Protein AF-A0A838RZ50-F1 (afdb_monomer_lite)

Sequence (156 aa):
DLILLNYKGADFVGHKYGPDSNELRVTLGEMDRQLARMLSALEAKVGDNYLLAVTADHGMPSEPLSPDRRHFAPAIIDLLHEKFDPEEKQLITSFEPENGQIFVDEDRLSYLGLMLRDLAHFLESQPFHFAVFTNDDVAANAAKPVTPTRRHSKYK

Secondary structure (DSSP, 8-state):
-------THHHHHHHHH-TTSHHHHHHHHHHHHHHHHHHHHHHHHHTT--------S---PPPPSSGGG---HHHHHHHHHHHH-TTT--SEEEEETTTTEEEE-HHHHHHTT--HHHHHHHHHTSTT-S----HHHHHHHHTS------------

pLDDT: mean 91.41, std 12.31, range [46.31, 98.56]

Radius of gyration: 23.46 Å; chains: 1; bounding box: 51×41×59 Å

Structure (mmCIF, N/CA/C/O backbone):
data_AF-A0A838RZ50-F1
#
_entry.id   AF-A0A838RZ50-F1
#
loop_
_atom_site.group_PDB
_atom_site.id
_atom_site.type_symbol
_atom_site.label_atom_id
_atom_site.label_alt_id
_atom_site.label_comp_id
_atom_site.label_asym_id
_atom_site.label_entity_id
_atom_site.label_seq_id
_atom_site.pdbx_PDB_ins_code
_atom_site.Cartn_x
_atom_site.Cartn_y
_atom_site.Cartn_z
_atom_site.occupancy
_atom_site.B_iso_or_equiv
_atom_site.auth_seq_id
_atom_site.auth_comp_id
_atom_site.auth_asym_id
_atom_site.auth_atom_id
_atom_site.pdbx_PDB_model_num
ATOM 1 N N . ASP A 1 1 ? -30.072 5.929 13.179 1.00 92.75 1 ASP A N 1
ATOM 2 C CA . ASP A 1 1 ? -28.813 6.690 13.039 1.00 92.75 1 ASP A CA 1
ATOM 3 C C . ASP A 1 1 ? -27.662 5.772 12.672 1.00 92.75 1 ASP A C 1
ATOM 5 O O . ASP A 1 1 ? -27.784 4.565 12.852 1.00 92.75 1 ASP A O 1
ATOM 9 N N . LEU A 1 2 ? -26.578 6.331 12.133 1.00 96.19 2 LEU A N 1
ATOM 10 C CA . LEU A 1 2 ? -25.353 5.612 11.782 1.00 96.19 2 LEU A CA 1
ATOM 11 C C . LEU A 1 2 ? -24.150 6.434 12.247 1.00 96.19 2 LEU A C 1
ATOM 13 O O . LEU A 1 2 ? -24.080 7.630 11.969 1.00 96.19 2 LEU A O 1
ATOM 17 N N . ILE A 1 3 ? -23.204 5.785 12.924 1.00 95.00 3 ILE A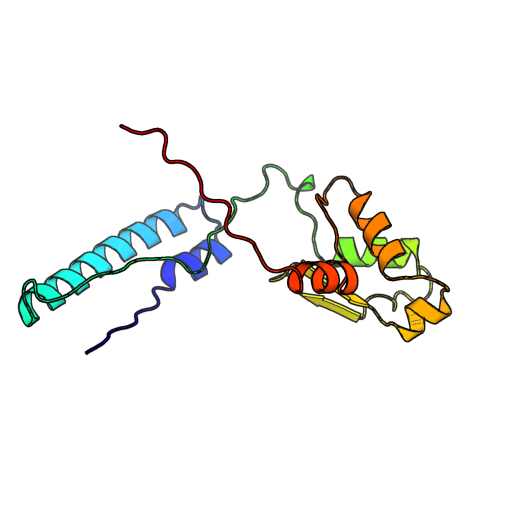 N 1
ATOM 18 C CA . ILE A 1 3 ? -21.920 6.373 13.310 1.00 95.00 3 ILE A CA 1
ATOM 19 C C . ILE A 1 3 ? -20.825 5.620 12.561 1.00 95.00 3 ILE A C 1
ATOM 21 O O . ILE A 1 3 ? -20.737 4.398 12.657 1.00 95.00 3 ILE A O 1
ATOM 25 N N . LEU A 1 4 ? -19.990 6.359 11.833 1.00 96.69 4 LEU A N 1
ATOM 26 C CA . LEU A 1 4 ? -18.780 5.843 11.202 1.00 96.69 4 LEU A CA 1
ATOM 27 C C . LEU A 1 4 ? -17.577 6.518 11.855 1.00 96.69 4 LEU A C 1
ATOM 29 O O . LEU A 1 4 ? -17.471 7.743 11.851 1.00 96.69 4 LEU A O 1
ATOM 33 N N . LEU A 1 5 ? -16.683 5.711 12.421 1.00 95.00 5 LEU A N 1
ATOM 34 C CA . LEU A 1 5 ? -15.467 6.171 13.080 1.00 95.00 5 LEU A CA 1
ATOM 35 C C . LEU A 1 5 ? -14.263 5.489 12.437 1.00 95.00 5 LEU A C 1
ATOM 37 O O . LEU A 1 5 ? -14.191 4.265 12.400 1.00 95.00 5 LEU A O 1
ATOM 41 N N . ASN A 1 6 ? -13.305 6.288 11.973 1.00 95.94 6 ASN A N 1
ATOM 42 C CA . ASN A 1 6 ? -12.011 5.791 11.524 1.00 95.94 6 ASN A CA 1
ATOM 43 C C . ASN A 1 6 ? -10.968 6.023 12.623 1.00 95.94 6 ASN A C 1
ATOM 45 O O . ASN A 1 6 ? -10.671 7.172 12.960 1.00 95.94 6 ASN A O 1
ATOM 49 N N . TYR A 1 7 ? -10.422 4.942 13.187 1.00 94.94 7 TYR A N 1
ATOM 50 C CA . TYR A 1 7 ? -9.474 5.027 14.292 1.00 94.94 7 TYR A CA 1
ATOM 51 C C . TYR A 1 7 ? -8.018 4.900 13.817 1.00 94.94 7 TYR A C 1
ATOM 53 O O . TYR A 1 7 ? -7.393 3.848 13.903 1.00 94.94 7 TYR A O 1
ATOM 61 N N . LYS A 1 8 ? -7.456 6.017 13.349 1.00 95.75 8 LYS A N 1
ATOM 62 C CA . LYS A 1 8 ? -6.160 6.080 12.648 1.00 95.75 8 LYS A CA 1
ATOM 63 C C . LYS A 1 8 ? -4.892 5.873 13.496 1.00 95.75 8 LYS A C 1
ATOM 65 O O . LYS A 1 8 ? -3.796 5.918 12.950 1.00 95.75 8 LYS A O 1
ATOM 70 N N . GLY A 1 9 ? -5.000 5.662 14.811 1.00 96.81 9 GLY A N 1
ATOM 71 C CA . GLY A 1 9 ? -3.832 5.609 15.705 1.00 96.81 9 GLY A CA 1
ATOM 72 C C . GLY A 1 9 ? -2.814 4.528 15.325 1.00 96.81 9 GLY A C 1
ATOM 73 O O . GLY A 1 9 ? -1.619 4.807 15.246 1.00 96.81 9 GLY A O 1
ATOM 74 N N . ALA A 1 10 ? -3.294 3.317 15.033 1.00 97.06 10 ALA A N 1
ATOM 75 C CA . ALA A 1 10 ? -2.442 2.186 14.673 1.00 97.06 10 ALA A CA 1
ATOM 76 C C . ALA A 1 10 ? -1.692 2.406 13.349 1.00 97.06 10 ALA A C 1
ATOM 78 O O . ALA A 1 10 ? -0.533 2.024 13.241 1.00 97.06 10 ALA A O 1
ATOM 79 N N . ASP A 1 11 ? -2.329 3.065 12.381 1.00 97.19 11 ASP A N 1
ATOM 80 C CA . ASP A 1 11 ? -1.774 3.322 11.051 1.00 97.19 11 ASP A CA 1
ATOM 81 C C . ASP A 1 11 ? -0.578 4.289 11.111 1.00 97.19 11 ASP A C 1
ATOM 83 O O . ASP A 1 11 ? 0.539 3.944 10.726 1.00 97.19 11 ASP A O 1
ATOM 87 N N . PHE A 1 12 ? -0.760 5.463 11.729 1.00 97.06 12 PHE A N 1
ATOM 88 C CA . PHE A 1 12 ? 0.315 6.457 11.869 1.00 97.06 12 PHE A CA 1
ATOM 89 C C . PHE A 1 12 ? 1.522 5.931 12.652 1.00 97.06 12 PHE A C 1
ATOM 91 O O . PHE A 1 12 ? 2.671 6.203 12.298 1.00 97.06 12 PHE A O 1
ATOM 98 N N . VAL A 1 13 ? 1.273 5.204 13.743 1.00 98.00 13 VAL A N 1
ATOM 99 C CA . VAL A 1 13 ? 2.350 4.675 14.587 1.00 98.00 13 VAL A CA 1
ATOM 100 C C . VAL A 1 13 ? 3.015 3.473 13.917 1.00 98.00 13 VAL A C 1
ATOM 102 O O . VAL A 1 13 ? 4.242 3.388 13.915 1.00 98.00 13 VAL A O 1
ATOM 105 N N . GLY A 1 14 ? 2.233 2.596 13.285 1.00 96.88 14 GLY A N 1
ATOM 106 C CA . GLY A 1 14 ? 2.732 1.454 12.524 1.00 96.88 14 GLY A CA 1
ATOM 107 C C . GLY A 1 14 ? 3.636 1.875 11.368 1.00 96.88 14 GLY A C 1
ATOM 108 O O . GLY A 1 14 ? 4.729 1.336 11.240 1.00 96.88 14 GLY A O 1
ATOM 109 N N . HIS A 1 15 ? 3.260 2.896 10.592 1.00 95.00 15 HIS A N 1
ATOM 110 C CA . HIS A 1 15 ? 4.107 3.418 9.513 1.00 95.00 15 HIS A CA 1
ATOM 111 C C . HIS A 1 15 ? 5.428 4.012 10.006 1.00 95.00 15 HIS A C 1
ATOM 113 O O . HIS A 1 15 ? 6.442 3.923 9.317 1.00 95.00 15 HIS A O 1
ATOM 119 N N . LYS A 1 16 ? 5.432 4.631 11.191 1.00 95.94 16 LYS A N 1
ATOM 120 C CA . LYS A 1 16 ? 6.629 5.288 11.720 1.00 95.94 16 LYS A CA 1
ATOM 121 C C . LYS A 1 16 ? 7.593 4.327 12.415 1.00 95.94 16 LYS A C 1
ATOM 123 O O . LYS A 1 16 ? 8.800 4.538 12.340 1.00 95.94 16 LYS A O 1
ATOM 128 N N . TYR A 1 17 ? 7.072 3.328 13.123 1.00 96.12 17 TYR A N 1
ATOM 129 C CA . TYR A 1 17 ? 7.871 2.482 14.016 1.00 96.12 17 TYR A CA 1
ATOM 130 C C . TYR A 1 17 ? 7.851 0.993 13.644 1.00 96.12 17 TYR A C 1
ATOM 132 O O . TYR A 1 17 ? 8.659 0.228 14.161 1.00 96.12 17 TYR A O 1
ATOM 140 N N . GLY A 1 18 ? 6.962 0.576 12.744 1.00 95.44 18 GLY A N 1
ATOM 141 C CA . GLY A 1 18 ? 6.749 -0.819 12.371 1.00 95.44 18 GLY A CA 1
ATOM 142 C C . GLY A 1 18 ? 5.729 -1.534 13.270 1.00 95.44 18 GLY A C 1
ATOM 143 O O . GLY A 1 18 ? 5.466 -1.100 14.402 1.00 95.44 18 GLY A O 1
ATOM 144 N N . PRO A 1 19 ? 5.144 -2.648 12.790 1.00 96.69 19 PRO A N 1
ATOM 145 C CA . PRO A 1 19 ? 4.069 -3.347 13.494 1.00 96.69 19 PRO A CA 1
ATOM 146 C C . PRO A 1 19 ? 4.526 -4.072 14.769 1.00 96.69 19 PRO A C 1
ATOM 148 O O . PRO A 1 19 ? 3.734 -4.282 15.683 1.00 96.69 19 PRO A O 1
ATOM 151 N N . ASP A 1 20 ? 5.811 -4.407 14.869 1.00 95.81 20 ASP A N 1
ATOM 152 C CA . ASP A 1 20 ? 6.374 -5.131 16.016 1.00 95.81 20 ASP A CA 1
ATOM 153 C C . ASP A 1 20 ? 6.955 -4.196 17.097 1.00 95.81 20 ASP A C 1
ATOM 155 O O . ASP A 1 20 ? 7.578 -4.641 18.066 1.00 95.81 20 ASP A O 1
ATOM 159 N N . SER A 1 21 ? 6.755 -2.883 16.946 1.00 96.88 21 SER A N 1
ATOM 160 C CA . SER A 1 21 ? 7.318 -1.856 17.825 1.00 96.88 21 SER A CA 1
ATOM 161 C C . SER A 1 21 ? 6.645 -1.775 19.198 1.00 96.88 21 SER A C 1
ATOM 163 O O . SER A 1 21 ? 5.467 -2.098 19.393 1.00 96.88 21 SER A O 1
ATOM 165 N N . ASN A 1 22 ? 7.396 -1.278 20.185 1.00 98.25 22 ASN A N 1
ATOM 166 C CA . ASN A 1 22 ? 6.838 -0.974 21.503 1.00 98.25 22 ASN A CA 1
ATOM 167 C C . ASN A 1 22 ? 5.834 0.187 21.418 1.00 98.25 22 ASN A C 1
ATOM 169 O O . ASN A 1 22 ? 4.827 0.182 22.124 1.00 98.25 22 ASN A O 1
ATOM 173 N N . GLU A 1 23 ? 6.086 1.148 20.535 1.00 98.44 23 GLU A N 1
ATOM 174 C CA . GLU A 1 23 ? 5.235 2.294 20.243 1.00 98.44 23 GLU A CA 1
ATOM 175 C C . GLU A 1 23 ? 3.858 1.850 19.748 1.00 98.44 23 GLU A C 1
ATOM 177 O O . GLU A 1 23 ? 2.843 2.316 20.279 1.00 98.44 23 GLU A O 1
ATOM 182 N N . LEU A 1 24 ? 3.796 0.908 18.795 1.00 98.06 24 LEU A N 1
ATOM 183 C CA . LEU A 1 24 ? 2.512 0.380 18.335 1.00 98.06 24 LEU A CA 1
ATOM 184 C C . LEU A 1 24 ? 1.803 -0.396 19.447 1.00 98.06 24 LEU A C 1
ATOM 186 O O . LEU A 1 24 ? 0.606 -0.203 19.644 1.00 98.06 24 LEU A O 1
ATOM 190 N N . ARG A 1 25 ? 2.524 -1.203 20.237 1.00 98.25 25 ARG A N 1
ATOM 191 C CA . ARG A 1 25 ? 1.928 -1.923 21.377 1.00 98.25 25 ARG A CA 1
ATOM 192 C C . ARG A 1 25 ? 1.270 -0.972 22.379 1.00 98.25 25 ARG A C 1
ATOM 194 O O . ARG A 1 25 ? 0.139 -1.210 22.800 1.00 98.25 25 ARG A O 1
ATOM 201 N N . VAL A 1 26 ? 1.964 0.101 22.760 1.00 98.56 26 VAL A N 1
ATOM 202 C CA . VAL A 1 26 ? 1.425 1.122 23.674 1.00 98.56 26 VAL A CA 1
ATOM 203 C C . VAL A 1 26 ? 0.219 1.822 23.050 1.00 98.56 26 VAL A C 1
ATOM 205 O O . VAL A 1 26 ? -0.791 2.015 23.726 1.00 98.56 26 VAL A O 1
ATOM 208 N N . THR A 1 27 ? 0.300 2.150 21.761 1.00 98.44 27 THR A N 1
ATOM 209 C CA . THR A 1 27 ? -0.784 2.804 21.019 1.00 98.44 27 THR A CA 1
ATOM 210 C C . THR A 1 27 ? -2.036 1.939 20.977 1.00 98.44 27 THR A C 1
ATOM 212 O O . THR A 1 27 ? -3.107 2.424 21.320 1.00 98.44 27 THR A O 1
ATOM 215 N N . LEU A 1 28 ? -1.911 0.651 20.652 1.00 98.00 28 LEU A N 1
ATOM 216 C CA . LEU A 1 28 ? -3.034 -0.289 20.659 1.00 98.00 28 LEU A CA 1
ATOM 217 C C . LEU A 1 28 ? -3.656 -0.425 22.054 1.00 98.00 28 LEU A C 1
ATOM 219 O O . LEU A 1 28 ? -4.877 -0.433 22.177 1.00 98.00 28 LEU A O 1
ATOM 223 N N . GLY A 1 29 ? -2.833 -0.462 23.107 1.00 98.44 29 GLY A N 1
ATOM 224 C CA . GLY A 1 29 ? -3.327 -0.482 24.485 1.00 98.44 29 GLY A CA 1
ATOM 225 C C . GLY A 1 29 ? -4.109 0.779 24.867 1.00 98.44 29 GLY A C 1
ATOM 226 O O . GLY A 1 29 ? -5.096 0.699 25.594 1.00 98.44 29 GLY A O 1
ATOM 227 N N . GLU A 1 30 ? -3.704 1.950 24.372 1.00 98.31 30 GLU A N 1
ATOM 228 C CA . GLU A 1 30 ? -4.486 3.176 24.553 1.00 98.31 30 GLU A CA 1
ATOM 229 C C . GLU A 1 30 ? -5.758 3.174 23.701 1.00 98.31 30 GLU A C 1
ATOM 231 O O . GLU A 1 30 ? -6.818 3.560 24.190 1.00 98.31 30 GLU A O 1
ATOM 236 N N . MET A 1 31 ? -5.689 2.688 22.461 1.00 97.88 31 MET A N 1
ATOM 237 C CA . MET A 1 31 ? -6.854 2.576 21.583 1.00 97.88 31 MET A CA 1
ATOM 238 C C . MET A 1 31 ? -7.945 1.685 22.180 1.00 97.88 31 MET A C 1
ATOM 240 O O . MET A 1 31 ? -9.116 2.059 22.157 1.00 97.88 31 MET A O 1
ATOM 244 N N . ASP A 1 32 ? -7.566 0.558 22.779 1.00 98.25 32 ASP A N 1
ATOM 245 C CA . ASP A 1 32 ? -8.480 -0.330 23.501 1.00 98.25 32 ASP A CA 1
ATOM 246 C C . ASP A 1 32 ? -9.183 0.391 24.666 1.00 98.25 32 ASP A C 1
ATOM 248 O O . ASP A 1 32 ? -10.415 0.402 24.754 1.00 98.25 32 ASP A O 1
ATOM 252 N N . ARG A 1 33 ? -8.423 1.118 25.501 1.00 98.50 33 ARG A N 1
ATOM 253 C CA . ARG A 1 33 ? -8.991 1.924 26.598 1.00 98.50 33 ARG A CA 1
ATOM 254 C C . ARG A 1 33 ? -9.982 2.973 26.099 1.00 98.50 33 ARG A C 1
ATOM 256 O O . ARG A 1 33 ? -11.024 3.190 26.721 1.00 98.50 33 ARG A O 1
ATOM 263 N N . GLN A 1 34 ? -9.670 3.642 24.994 1.00 97.81 34 GLN A N 1
ATOM 264 C CA . GLN A 1 34 ? -10.551 4.654 24.415 1.00 97.81 34 GLN A CA 1
ATOM 265 C C . GLN A 1 34 ? -11.807 4.036 23.796 1.00 97.81 34 GLN A C 1
ATOM 267 O O . GLN A 1 34 ? -12.894 4.590 23.968 1.00 97.81 34 GLN A O 1
ATOM 272 N N . LEU A 1 35 ? -11.691 2.870 23.158 1.00 96.62 35 LEU A N 1
ATOM 273 C CA . LEU A 1 35 ? -12.836 2.128 22.643 1.00 96.62 35 LEU A CA 1
ATOM 274 C C . LEU A 1 35 ? -13.784 1.730 23.782 1.00 96.62 35 LEU A C 1
ATOM 276 O O . LEU A 1 35 ? -14.978 2.006 23.697 1.00 96.62 35 LEU A O 1
ATOM 280 N N . ALA A 1 36 ? -13.262 1.194 24.889 1.00 97.75 36 ALA A N 1
ATOM 281 C CA . ALA A 1 36 ? -14.070 0.855 26.063 1.00 97.75 36 ALA A CA 1
ATOM 282 C C . ALA A 1 36 ? -14.853 2.067 26.607 1.00 97.75 36 ALA A C 1
ATOM 284 O O . ALA A 1 36 ? -16.040 1.958 26.931 1.00 97.75 36 ALA A O 1
ATOM 285 N N . ARG A 1 37 ? -14.223 3.252 26.646 1.00 98.19 37 ARG A N 1
ATOM 286 C CA . ARG A 1 37 ? -14.894 4.505 27.037 1.00 98.19 37 ARG A CA 1
ATOM 287 C C . ARG A 1 37 ? -16.018 4.897 26.078 1.00 98.19 37 ARG A C 1
ATOM 289 O O . ARG A 1 37 ? -17.073 5.331 26.537 1.00 98.19 37 ARG A O 1
ATOM 296 N N . MET A 1 38 ? -15.801 4.769 24.768 1.00 95.88 38 MET A N 1
ATOM 297 C CA . MET A 1 38 ? -16.818 5.072 23.755 1.00 95.88 38 MET A CA 1
ATOM 298 C C . MET A 1 38 ? -18.014 4.124 23.871 1.00 95.88 38 MET A C 1
ATOM 300 O O . MET A 1 38 ? -19.153 4.586 23.883 1.00 95.88 38 MET A O 1
ATOM 304 N N . LEU A 1 39 ? -17.763 2.820 24.021 1.00 95.88 39 LEU A N 1
ATOM 305 C CA . LEU A 1 39 ? -18.819 1.817 24.173 1.00 95.88 39 LEU A CA 1
ATOM 306 C C . LEU A 1 39 ? -19.625 2.029 25.459 1.00 95.88 39 LEU A C 1
ATOM 308 O O . LEU A 1 39 ? -20.850 2.015 25.407 1.00 95.88 39 LEU A O 1
ATOM 312 N N . SER A 1 40 ? -18.961 2.352 26.573 1.00 97.56 40 SER A N 1
ATOM 313 C CA . SER A 1 40 ? -19.646 2.688 27.834 1.00 97.56 40 SER A CA 1
ATOM 314 C C . SER A 1 40 ? -20.569 3.905 27.682 1.00 97.56 40 SER A C 1
ATOM 316 O O . SER A 1 40 ? -21.668 3.941 28.231 1.00 97.56 40 SER A O 1
ATOM 318 N N . ALA A 1 41 ? -20.138 4.918 26.922 1.00 96.38 41 ALA A N 1
ATOM 319 C CA . ALA A 1 41 ? -20.954 6.100 26.653 1.00 96.38 41 ALA A CA 1
ATOM 320 C C . ALA A 1 41 ? -22.153 5.793 25.737 1.00 96.38 41 ALA A C 1
ATOM 322 O O . ALA A 1 41 ? -23.224 6.369 25.929 1.00 96.38 41 ALA A O 1
ATOM 323 N N . LEU A 1 42 ? -21.989 4.890 24.762 1.00 96.12 42 LEU A N 1
ATOM 324 C CA . LEU A 1 42 ? -23.084 4.419 23.912 1.00 96.12 42 LEU A CA 1
ATOM 325 C C . LEU A 1 42 ? -24.107 3.623 24.725 1.00 96.12 42 LEU A C 1
ATOM 327 O O . LEU A 1 42 ? -25.291 3.943 24.677 1.00 96.12 42 LEU A O 1
ATOM 331 N N . GLU A 1 43 ? -23.658 2.662 25.529 1.00 96.88 43 GLU A N 1
ATOM 332 C CA . GLU A 1 43 ? -24.523 1.847 26.385 1.00 96.88 43 GLU A CA 1
ATOM 333 C C . GLU A 1 43 ? -25.323 2.713 27.369 1.00 96.88 43 GLU A C 1
ATOM 335 O O . GLU A 1 43 ? -26.543 2.591 27.457 1.00 96.88 43 GLU A O 1
ATOM 340 N N . ALA A 1 44 ? -24.684 3.693 28.017 1.00 98.00 44 ALA A N 1
ATOM 341 C CA . ALA A 1 44 ? -25.380 4.638 28.894 1.00 98.00 44 ALA A CA 1
ATOM 342 C C . ALA A 1 44 ? -26.448 5.481 28.166 1.00 98.00 44 ALA A C 1
ATOM 344 O O . ALA A 1 44 ? -27.368 6.001 28.801 1.00 98.00 44 ALA A O 1
ATOM 345 N N . LYS A 1 45 ? -26.320 5.658 26.845 1.00 96.88 45 LYS A N 1
ATOM 346 C CA . LYS A 1 45 ? -27.216 6.495 26.041 1.00 96.88 45 LYS A CA 1
ATOM 347 C C . LYS A 1 45 ? -28.361 5.716 25.401 1.00 96.88 45 LYS A C 1
ATOM 349 O O . LYS A 1 45 ? -29.462 6.260 25.319 1.00 96.88 45 LYS A O 1
ATOM 354 N N . VAL A 1 46 ? -28.102 4.506 24.906 1.00 97.06 46 VAL A N 1
ATOM 355 C CA . VAL A 1 46 ? -29.061 3.732 24.096 1.00 97.06 46 VAL A CA 1
ATOM 356 C C . VAL A 1 46 ? -29.285 2.298 24.589 1.00 97.06 46 VAL A C 1
ATOM 358 O O . VAL A 1 46 ? -30.100 1.588 24.000 1.00 97.06 46 VAL A O 1
ATOM 361 N N . GLY A 1 47 ? -28.606 1.873 25.660 1.00 96.06 47 GLY A N 1
ATOM 362 C CA . GLY A 1 47 ? -28.597 0.483 26.119 1.00 96.06 47 GLY A CA 1
ATOM 363 C C . GLY A 1 47 ? -28.093 -0.458 25.026 1.00 96.06 47 GLY A C 1
ATOM 364 O O . GLY A 1 47 ? -27.196 -0.114 24.260 1.00 96.06 47 GLY A O 1
ATOM 365 N N . ASP A 1 48 ? -28.736 -1.612 24.907 1.00 94.31 48 ASP A N 1
ATOM 366 C CA . ASP A 1 48 ? -28.353 -2.699 23.998 1.00 94.31 48 ASP A CA 1
ATOM 367 C C . ASP A 1 48 ? -28.862 -2.480 22.559 1.00 94.31 48 ASP A C 1
ATOM 369 O O . ASP A 1 48 ? -28.742 -3.349 21.696 1.00 94.31 48 ASP A O 1
ATOM 373 N N . ASN A 1 49 ? -29.471 -1.324 22.276 1.00 96.44 49 ASN A N 1
ATOM 374 C CA . ASN A 1 49 ? -30.092 -1.024 20.987 1.00 96.44 49 ASN A CA 1
ATOM 375 C C . ASN A 1 49 ? -29.080 -0.492 19.955 1.00 96.44 49 ASN A C 1
ATOM 377 O O . ASN A 1 49 ? -29.300 0.543 19.320 1.00 96.44 49 ASN A O 1
ATOM 381 N N . TYR A 1 50 ? -27.948 -1.179 19.803 1.00 96.50 50 TYR A N 1
ATOM 382 C CA . TYR A 1 50 ? -26.963 -0.896 18.762 1.00 96.50 50 TYR A CA 1
ATOM 383 C C . TYR A 1 50 ? -26.251 -2.168 18.298 1.00 96.50 50 TYR A C 1
ATOM 385 O O . TYR A 1 50 ? -26.116 -3.144 19.030 1.00 96.50 50 TYR A O 1
ATOM 393 N N . LEU A 1 51 ? -25.768 -2.135 17.057 1.00 96.50 51 LEU A N 1
ATOM 394 C CA . LEU A 1 51 ? -24.873 -3.144 16.507 1.00 96.50 51 LEU A CA 1
ATOM 395 C C . LEU A 1 51 ? -23.499 -2.511 16.312 1.00 96.50 51 LEU A C 1
ATOM 397 O O . LEU A 1 51 ? -23.386 -1.449 15.699 1.00 96.50 51 LEU A O 1
ATOM 401 N N . LEU A 1 52 ? -22.461 -3.182 16.802 1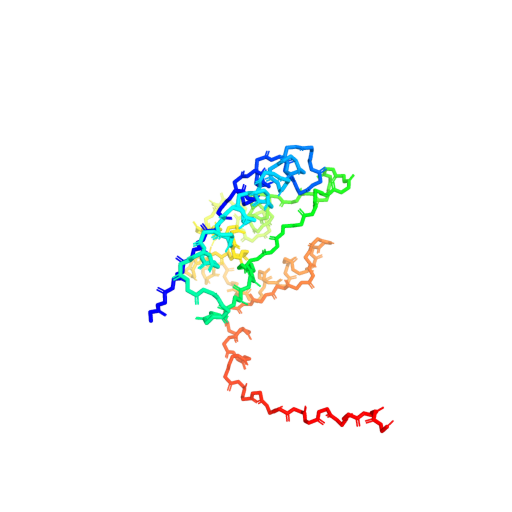.00 95.75 52 LEU A N 1
ATOM 402 C CA . LEU A 1 52 ? -21.077 -2.797 16.572 1.00 95.75 52 LEU A CA 1
ATOM 403 C C . LEU A 1 52 ? -20.449 -3.721 15.528 1.00 95.75 52 LEU A C 1
ATOM 405 O O . LEU A 1 52 ? -20.439 -4.939 15.692 1.00 95.75 52 LEU A O 1
ATOM 409 N N . ALA A 1 53 ? -19.873 -3.125 14.488 1.00 96.75 53 ALA A N 1
ATOM 410 C CA . ALA A 1 53 ? -18.967 -3.799 13.571 1.00 96.75 53 ALA A CA 1
ATOM 411 C C . ALA A 1 53 ? -17.602 -3.110 13.644 1.00 96.75 53 ALA A C 1
ATOM 413 O O . ALA A 1 53 ? -17.505 -1.901 13.439 1.00 96.75 53 ALA A O 1
ATOM 414 N N . VAL A 1 54 ? -16.557 -3.883 13.944 1.00 96.31 54 VAL A N 1
ATOM 415 C CA . VAL A 1 54 ? -15.166 -3.414 13.958 1.00 96.31 54 VAL A CA 1
ATOM 416 C C . VAL A 1 54 ? -14.413 -4.144 12.860 1.00 96.31 54 VAL A C 1
ATOM 418 O O . VAL A 1 54 ? -14.510 -5.364 12.731 1.00 96.31 54 VAL A O 1
ATOM 421 N N . THR A 1 55 ? -13.679 -3.391 12.053 1.00 97.38 55 THR A N 1
ATOM 422 C CA . THR A 1 55 ? -12.864 -3.921 10.964 1.00 97.38 55 THR A CA 1
ATOM 423 C C . THR A 1 55 ? -11.666 -3.005 10.718 1.00 97.38 55 THR A C 1
ATOM 425 O O . THR A 1 55 ? -11.559 -1.947 11.340 1.00 97.38 55 THR A O 1
ATOM 428 N N . ALA A 1 56 ? -10.775 -3.425 9.828 1.00 97.06 56 ALA A N 1
ATOM 429 C CA . ALA A 1 56 ? -9.657 -2.639 9.328 1.00 97.06 56 ALA A CA 1
ATOM 430 C C . ALA A 1 56 ? -9.734 -2.585 7.798 1.00 97.06 56 ALA A C 1
ATOM 432 O O . ALA A 1 56 ? -10.220 -3.521 7.162 1.00 97.06 56 ALA A O 1
ATOM 433 N N . ASP A 1 57 ? -9.262 -1.489 7.219 1.00 95.69 57 ASP A N 1
ATOM 434 C CA . ASP A 1 57 ? -9.095 -1.317 5.776 1.00 95.69 57 ASP A CA 1
ATOM 435 C C . ASP A 1 57 ? -7.928 -2.157 5.236 1.00 95.69 57 ASP A C 1
ATOM 437 O O . ASP A 1 57 ? -8.032 -2.710 4.141 1.00 95.69 57 ASP A O 1
ATOM 441 N N . HIS A 1 58 ? -6.851 -2.307 6.013 1.00 95.81 58 HIS A N 1
ATOM 442 C CA . HIS A 1 58 ? -5.701 -3.149 5.674 1.00 95.81 58 HIS A CA 1
ATOM 443 C C . HIS A 1 58 ? -4.897 -3.595 6.910 1.00 95.81 58 HIS A C 1
ATOM 445 O O . HIS A 1 58 ? -5.178 -3.216 8.047 1.00 95.81 58 HIS A O 1
ATOM 451 N N . GLY A 1 59 ? -3.892 -4.447 6.677 1.00 94.44 59 GLY A N 1
ATOM 452 C CA . GLY A 1 59 ? -2.867 -4.806 7.663 1.00 94.44 59 GLY A CA 1
ATOM 453 C C . GLY A 1 59 ? -1.563 -4.027 7.461 1.00 94.44 59 GLY A C 1
ATOM 454 O O . GLY A 1 59 ? -1.500 -3.097 6.661 1.00 94.44 59 GLY A O 1
ATOM 455 N N . MET A 1 60 ? -0.508 -4.446 8.163 1.00 94.25 60 MET A N 1
ATOM 456 C CA . MET A 1 60 ? 0.859 -3.946 7.991 1.00 94.25 60 MET A CA 1
ATOM 457 C C . MET A 1 60 ? 1.830 -5.133 8.064 1.00 94.25 60 MET A C 1
ATOM 459 O O . MET A 1 60 ? 1.770 -5.882 9.044 1.00 94.25 60 MET A O 1
ATOM 463 N N . PRO A 1 61 ? 2.698 -5.352 7.064 1.00 91.75 61 PRO A N 1
ATOM 464 C CA . PRO A 1 61 ? 3.712 -6.395 7.143 1.00 91.75 61 PRO A CA 1
ATOM 465 C C . PRO A 1 61 ? 4.823 -6.009 8.128 1.00 91.75 61 PRO A C 1
ATOM 467 O O . PRO A 1 61 ? 5.168 -4.835 8.264 1.00 91.75 61 PRO A O 1
ATOM 470 N N . SER A 1 62 ? 5.405 -7.007 8.795 1.00 91.50 62 SER A N 1
ATOM 471 C CA . SER A 1 62 ? 6.635 -6.831 9.574 1.00 91.50 62 SER A CA 1
ATOM 472 C C . SER A 1 62 ? 7.796 -6.401 8.689 1.00 91.50 62 SER A C 1
ATOM 474 O O . SER A 1 62 ? 7.824 -6.664 7.483 1.00 91.50 62 SER A O 1
ATOM 476 N N . GLU A 1 63 ? 8.790 -5.785 9.321 1.00 87.56 63 GLU A N 1
ATOM 477 C CA . GLU A 1 63 ? 10.019 -5.434 8.630 1.00 87.56 63 GLU A CA 1
ATOM 478 C C . GLU A 1 63 ? 10.742 -6.685 8.107 1.00 87.56 63 GLU A C 1
ATOM 480 O O . GLU A 1 63 ? 10.692 -7.749 8.738 1.00 87.56 63 GLU A O 1
ATOM 485 N N . PRO A 1 64 ? 11.417 -6.594 6.946 1.00 88.38 64 PRO A N 1
ATOM 486 C CA . PRO A 1 64 ? 12.148 -7.724 6.408 1.00 88.38 64 PRO A CA 1
ATOM 487 C C . PRO A 1 64 ? 13.249 -8.152 7.382 1.00 88.38 64 PRO A C 1
ATOM 489 O O . PRO A 1 64 ? 13.908 -7.325 8.008 1.00 88.38 64 PRO A O 1
ATOM 492 N N . LEU A 1 65 ? 13.478 -9.466 7.465 1.00 87.06 65 LEU A N 1
ATOM 493 C CA . LEU A 1 65 ? 14.465 -10.072 8.372 1.00 87.06 65 LEU A CA 1
ATOM 494 C C . LEU A 1 65 ? 15.898 -9.561 8.156 1.00 87.06 65 LEU A C 1
ATOM 496 O O . LEU A 1 65 ? 16.739 -9.698 9.043 1.00 87.06 65 LEU A O 1
ATOM 500 N N . SER A 1 66 ? 16.186 -9.013 6.977 1.00 88.44 66 SER A N 1
ATOM 501 C CA . SER A 1 66 ? 17.499 -8.509 6.608 1.00 88.44 66 SER A CA 1
ATOM 502 C C . SER A 1 66 ? 17.394 -7.413 5.530 1.00 88.44 66 SER A C 1
ATOM 504 O O . SER A 1 66 ? 16.439 -7.417 4.744 1.00 88.44 66 SER A O 1
ATOM 506 N N . PRO A 1 67 ? 18.343 -6.452 5.478 1.00 83.94 67 PRO A N 1
ATOM 507 C CA . PRO A 1 67 ? 18.274 -5.311 4.556 1.00 83.94 67 PRO A CA 1
ATOM 508 C C . PRO A 1 67 ? 18.279 -5.682 3.068 1.00 83.94 67 PRO A C 1
ATOM 510 O O . PRO A 1 67 ? 17.692 -4.969 2.263 1.00 83.94 67 PRO A O 1
ATOM 513 N N . ASP A 1 68 ? 18.904 -6.800 2.700 1.00 86.25 68 ASP A N 1
ATOM 514 C CA . ASP A 1 68 ? 18.967 -7.335 1.331 1.00 86.25 68 ASP A CA 1
ATOM 515 C C . ASP A 1 68 ? 17.606 -7.791 0.793 1.00 86.25 68 ASP A C 1
ATOM 517 O O . ASP A 1 68 ? 17.434 -7.910 -0.415 1.00 86.25 68 ASP A O 1
ATOM 521 N N . ARG A 1 69 ? 16.621 -8.000 1.675 1.00 87.31 69 ARG A N 1
ATOM 522 C CA . ARG A 1 69 ? 15.243 -8.330 1.291 1.00 87.31 69 ARG A CA 1
ATOM 523 C C . ARG A 1 69 ? 14.361 -7.096 1.106 1.00 87.31 69 ARG A C 1
ATOM 525 O O . ARG A 1 69 ? 13.164 -7.240 0.863 1.00 87.31 69 ARG A O 1
ATOM 532 N N . ARG A 1 70 ? 14.919 -5.890 1.254 1.00 89.25 70 ARG A N 1
ATOM 533 C CA . ARG A 1 70 ? 14.215 -4.633 1.004 1.00 89.25 70 ARG A CA 1
ATOM 534 C C . ARG A 1 70 ? 14.613 -4.087 -0.363 1.00 89.25 70 ARG A C 1
ATOM 536 O O . ARG A 1 70 ? 15.721 -3.595 -0.547 1.00 89.25 70 ARG A O 1
ATOM 543 N N . HIS A 1 71 ? 13.671 -4.117 -1.297 1.00 88.75 71 HIS A N 1
ATOM 544 C CA . HIS A 1 71 ? 13.835 -3.537 -2.625 1.00 88.75 71 HIS A CA 1
ATOM 545 C C . HIS A 1 71 ? 13.010 -2.257 -2.716 1.00 88.75 71 HIS A C 1
ATOM 547 O O . HIS A 1 71 ? 11.808 -2.265 -2.457 1.00 88.75 71 HIS A O 1
ATOM 553 N N . PHE A 1 72 ? 13.668 -1.146 -3.037 1.00 89.62 72 PHE A N 1
ATOM 554 C CA . PHE A 1 72 ? 13.012 0.151 -3.166 1.00 89.62 72 PHE A CA 1
ATOM 555 C C . PHE A 1 72 ? 12.631 0.426 -4.616 1.00 89.62 72 PHE A C 1
ATOM 557 O O . PHE A 1 72 ? 13.325 -0.003 -5.537 1.00 89.62 72 PHE A O 1
ATOM 564 N N . ALA A 1 73 ? 11.578 1.222 -4.800 1.00 90.06 73 ALA A N 1
ATOM 565 C CA . ALA A 1 73 ? 11.097 1.638 -6.111 1.00 90.06 73 ALA A CA 1
ATOM 566 C C . ALA A 1 73 ? 12.202 2.153 -7.055 1.00 90.06 73 ALA A C 1
ATOM 568 O O . ALA A 1 73 ? 12.259 1.663 -8.180 1.00 90.06 73 ALA A O 1
ATOM 569 N N . PRO A 1 74 ? 13.131 3.040 -6.628 1.00 91.88 74 PRO A N 1
ATOM 570 C CA . PRO A 1 74 ? 14.186 3.519 -7.520 1.00 91.88 74 PRO A CA 1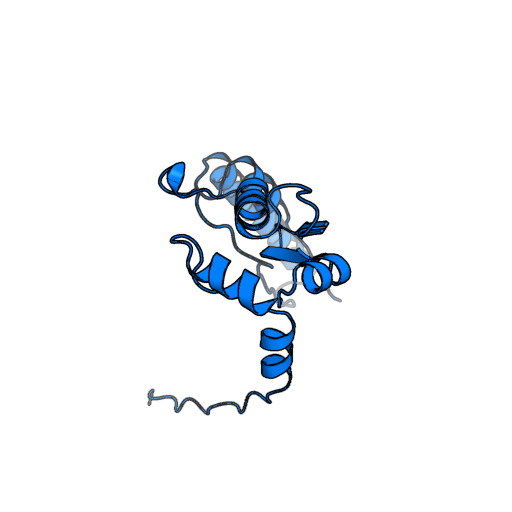
ATOM 571 C C . PRO A 1 74 ? 15.077 2.393 -8.047 1.00 91.88 74 PRO A C 1
ATOM 573 O O . PRO A 1 74 ? 15.383 2.378 -9.227 1.00 91.88 74 PRO A O 1
ATOM 576 N N . ALA A 1 75 ? 15.402 1.393 -7.220 1.00 92.56 75 ALA A N 1
ATOM 577 C CA . ALA A 1 75 ? 16.218 0.262 -7.657 1.00 92.56 75 ALA A CA 1
ATOM 578 C C . ALA A 1 75 ? 15.496 -0.611 -8.699 1.00 92.56 75 ALA A C 1
ATOM 580 O O . ALA A 1 75 ? 16.129 -1.160 -9.593 1.00 92.56 75 ALA A O 1
ATOM 581 N N . ILE A 1 76 ? 14.169 -0.736 -8.605 1.00 93.88 76 ILE A N 1
ATOM 582 C CA . ILE A 1 76 ? 13.362 -1.461 -9.599 1.00 93.88 76 ILE A CA 1
ATOM 583 C C . ILE A 1 76 ? 13.306 -0.677 -10.919 1.00 93.88 76 ILE A C 1
ATOM 585 O O . ILE A 1 76 ? 13.415 -1.272 -11.990 1.00 93.88 76 ILE A O 1
ATOM 589 N N . ILE A 1 77 ? 13.174 0.651 -10.843 1.00 95.94 77 ILE A N 1
ATOM 590 C CA . ILE A 1 77 ? 13.211 1.546 -12.008 1.00 95.94 77 ILE A CA 1
ATOM 591 C C . ILE A 1 77 ? 14.581 1.474 -12.693 1.00 95.94 77 ILE A C 1
ATOM 593 O O . ILE A 1 77 ? 14.643 1.274 -13.905 1.00 95.94 77 ILE A O 1
ATOM 597 N N . ASP A 1 78 ? 15.664 1.553 -11.917 1.00 96.00 78 ASP A N 1
ATOM 598 C CA . ASP A 1 78 ? 17.034 1.469 -12.424 1.00 96.00 78 ASP A CA 1
ATOM 599 C C . ASP A 1 78 ? 17.266 0.151 -13.174 1.00 96.00 78 ASP A C 1
ATOM 601 O O . ASP A 1 78 ? 17.797 0.175 -14.280 1.00 96.00 78 ASP A O 1
ATOM 605 N N . LEU A 1 79 ? 16.785 -0.987 -12.653 1.00 96.19 79 LEU A N 1
ATOM 606 C CA . LEU A 1 79 ? 16.875 -2.280 -13.347 1.00 96.19 79 LEU A CA 1
ATOM 607 C C . LEU A 1 79 ? 16.204 -2.262 -14.728 1.00 96.19 79 LEU A C 1
ATOM 609 O O . LEU A 1 79 ? 16.729 -2.843 -15.679 1.00 96.19 79 LEU A O 1
ATOM 613 N N . LEU A 1 80 ? 15.037 -1.622 -14.849 1.00 97.75 80 LEU A N 1
ATOM 614 C CA . LEU A 1 80 ? 14.315 -1.507 -16.120 1.00 97.75 80 LEU A CA 1
ATOM 615 C C . LEU A 1 80 ? 15.063 -0.609 -17.101 1.00 97.75 80 LEU A C 1
ATOM 617 O O . LEU A 1 80 ? 15.237 -0.982 -18.262 1.00 97.75 80 LEU A O 1
ATOM 621 N N . HIS A 1 81 ? 15.526 0.552 -16.639 1.00 98.31 81 HIS A N 1
ATOM 622 C CA . HIS A 1 81 ? 16.291 1.477 -17.466 1.00 98.31 81 HIS A CA 1
ATOM 623 C C . HIS A 1 81 ? 17.620 0.868 -17.903 1.00 98.31 81 HIS A C 1
ATOM 625 O O . HIS A 1 81 ? 17.902 0.841 -19.089 1.00 98.31 81 HIS A O 1
ATOM 631 N N . GLU A 1 82 ? 18.405 0.282 -17.005 1.00 98.19 82 GLU A N 1
ATOM 632 C CA . GLU A 1 82 ? 19.669 -0.377 -17.359 1.00 98.19 82 GLU A CA 1
ATOM 633 C C . GLU A 1 82 ? 19.482 -1.495 -18.390 1.00 98.19 82 GLU A C 1
ATOM 635 O O . GLU A 1 82 ? 20.331 -1.693 -19.261 1.00 98.19 82 GLU A O 1
ATOM 640 N N . LYS A 1 83 ? 18.366 -2.227 -18.312 1.00 98.31 83 LYS A N 1
ATOM 641 C CA . LYS A 1 83 ? 18.091 -3.340 -19.218 1.00 98.31 83 LYS A CA 1
ATOM 642 C C . LYS A 1 83 ? 17.605 -2.897 -20.597 1.00 98.31 83 LYS A C 1
ATOM 644 O O . LYS A 1 83 ? 18.002 -3.506 -21.592 1.00 98.31 83 LYS A O 1
ATOM 649 N N . PHE A 1 84 ? 16.701 -1.924 -20.645 1.00 98.38 84 PHE A N 1
ATOM 650 C CA . PHE A 1 84 ? 15.913 -1.617 -21.842 1.00 98.38 84 PHE A CA 1
ATOM 651 C C . PHE A 1 84 ? 16.149 -0.215 -22.396 1.00 98.38 84 PHE A C 1
ATOM 653 O O . PHE A 1 84 ? 15.876 0.026 -23.567 1.00 98.38 84 PHE A O 1
ATOM 660 N N . ASP A 1 85 ? 16.655 0.699 -21.575 1.00 98.31 85 ASP A N 1
ATOM 661 C CA . ASP A 1 85 ? 16.812 2.110 -21.904 1.00 98.31 85 ASP A CA 1
ATOM 662 C C . ASP A 1 85 ? 18.018 2.768 -21.187 1.00 98.31 85 ASP A C 1
ATOM 664 O O . ASP A 1 85 ? 17.853 3.739 -20.439 1.00 98.31 85 ASP A O 1
ATOM 668 N N . PRO A 1 86 ? 19.241 2.218 -21.339 1.00 97.81 86 PRO A N 1
ATOM 669 C CA . PRO A 1 86 ? 20.367 2.572 -20.473 1.00 97.81 86 PRO A CA 1
ATOM 670 C C . PRO A 1 86 ? 20.903 3.987 -20.708 1.00 97.81 86 PRO A C 1
ATOM 672 O O . PRO A 1 86 ? 21.476 4.575 -19.790 1.00 97.81 86 PRO A O 1
ATOM 675 N N . GLU A 1 87 ? 20.720 4.521 -21.918 1.00 96.94 87 GLU A N 1
ATOM 676 C CA . GLU A 1 87 ? 21.272 5.814 -22.328 1.00 96.94 87 GLU A CA 1
ATOM 677 C C . GLU A 1 87 ? 20.415 6.989 -21.837 1.00 96.94 87 GLU A C 1
ATOM 679 O O . GLU A 1 87 ? 20.934 7.906 -21.206 1.00 96.94 87 GLU A O 1
ATOM 684 N N . GLU A 1 88 ? 19.100 6.961 -22.080 1.00 97.00 88 GLU A N 1
ATOM 685 C CA . GLU A 1 88 ? 18.223 8.101 -21.762 1.00 97.00 88 GLU A CA 1
ATOM 686 C C . GLU A 1 88 ? 17.497 7.943 -20.424 1.00 97.00 88 GLU A C 1
ATOM 688 O O . GLU A 1 88 ? 17.163 8.946 -19.795 1.00 97.00 88 GLU A O 1
ATOM 693 N N . LYS A 1 89 ? 17.241 6.702 -19.979 1.00 97.44 89 LYS A N 1
ATOM 694 C CA . LYS A 1 89 ? 16.541 6.392 -18.720 1.00 97.44 89 LYS A CA 1
ATOM 695 C C . LYS A 1 89 ? 15.194 7.114 -18.576 1.00 97.44 89 LYS A C 1
ATOM 697 O O . LYS A 1 89 ? 14.860 7.668 -17.531 1.00 97.44 89 LYS A O 1
ATOM 702 N N . GLN A 1 90 ? 14.403 7.104 -19.644 1.00 97.50 90 GLN A N 1
ATOM 703 C CA . GLN A 1 90 ? 13.098 7.770 -19.737 1.00 97.50 90 GLN A CA 1
ATOM 704 C C . GLN A 1 90 ? 11.931 6.789 -19.893 1.00 97.50 90 GLN A C 1
ATOM 706 O O . GLN A 1 90 ? 10.782 7.213 -19.894 1.00 97.50 90 GLN A O 1
ATOM 711 N N . LEU A 1 91 ? 12.196 5.482 -20.006 1.00 98.19 91 LEU A N 1
ATOM 712 C CA . LEU A 1 91 ? 11.153 4.475 -20.240 1.00 98.19 91 LEU A CA 1
ATOM 713 C C . LEU A 1 91 ? 10.063 4.450 -19.156 1.00 98.19 91 LEU A C 1
ATOM 715 O O . LEU A 1 91 ? 8.890 4.275 -19.466 1.00 98.19 91 LEU A O 1
ATOM 719 N N . ILE A 1 92 ? 10.442 4.614 -17.889 1.00 97.75 92 ILE A N 1
ATOM 720 C CA . ILE A 1 92 ? 9.523 4.659 -16.749 1.00 97.75 92 ILE A CA 1
ATOM 721 C C . ILE A 1 92 ? 9.209 6.112 -16.396 1.00 97.75 92 ILE A C 1
ATOM 723 O O . ILE A 1 92 ? 10.118 6.883 -16.091 1.00 97.75 92 ILE A O 1
ATOM 727 N N . THR A 1 93 ? 7.927 6.474 -16.411 1.00 96.56 93 THR A N 1
ATOM 728 C CA . THR A 1 93 ? 7.454 7.841 -16.141 1.00 96.56 93 THR A CA 1
ATOM 729 C C . THR A 1 93 ? 7.135 8.060 -14.667 1.00 96.56 93 THR A C 1
ATOM 731 O O . THR A 1 93 ? 7.375 9.146 -14.137 1.00 96.56 93 THR A O 1
ATOM 734 N N . SER A 1 94 ? 6.618 7.036 -13.984 1.00 94.44 94 SER A N 1
ATOM 735 C CA . SER A 1 94 ? 6.360 7.070 -12.545 1.00 94.44 94 SER A CA 1
ATOM 736 C C . SER A 1 94 ? 6.218 5.670 -11.937 1.00 94.44 94 SER A C 1
ATOM 738 O O . SER A 1 94 ? 6.018 4.672 -12.630 1.00 94.44 94 SER A O 1
ATOM 740 N N . PHE A 1 95 ? 6.326 5.610 -10.609 1.00 91.81 95 PHE A N 1
ATOM 741 C CA . PHE A 1 95 ? 6.059 4.427 -9.795 1.00 91.81 95 PHE A CA 1
ATOM 742 C C . PHE A 1 95 ? 5.132 4.817 -8.645 1.00 91.81 95 PHE A C 1
ATOM 744 O O . PHE A 1 95 ? 5.416 5.788 -7.941 1.00 91.81 95 PHE A O 1
ATOM 751 N N . GLU A 1 96 ? 4.054 4.064 -8.446 1.00 91.69 96 GLU A N 1
ATOM 752 C CA . GLU A 1 96 ? 3.119 4.234 -7.330 1.00 91.69 96 GLU A CA 1
ATOM 753 C C . GLU A 1 96 ? 3.361 3.115 -6.299 1.00 91.69 96 GLU A C 1
ATOM 755 O O . GLU A 1 96 ? 2.891 1.986 -6.489 1.00 91.69 96 GLU A O 1
ATOM 760 N N . PRO A 1 97 ? 4.131 3.378 -5.225 1.00 82.25 97 PRO A N 1
ATOM 761 C CA . PRO A 1 97 ? 4.519 2.353 -4.260 1.00 82.25 97 PRO A CA 1
ATOM 762 C C . PRO A 1 97 ? 3.358 1.801 -3.441 1.00 82.25 97 PRO A C 1
ATOM 764 O O . PRO A 1 97 ? 3.423 0.652 -3.013 1.00 82.25 97 PRO A O 1
ATOM 767 N N . GLU A 1 98 ? 2.300 2.581 -3.244 1.00 83.12 98 GLU A N 1
ATOM 768 C CA . GLU A 1 98 ? 1.125 2.184 -2.471 1.00 83.12 98 GLU A CA 1
ATOM 769 C C . GLU A 1 98 ? 0.383 1.014 -3.131 1.00 83.12 98 GLU A C 1
ATOM 771 O O . GLU A 1 98 ? -0.109 0.126 -2.437 1.00 83.12 98 GLU A O 1
ATOM 776 N N . ASN A 1 99 ? 0.357 0.982 -4.468 1.00 88.44 99 ASN A N 1
ATOM 777 C CA . ASN A 1 99 ? -0.330 -0.045 -5.254 1.00 88.44 99 ASN A CA 1
ATOM 778 C C . ASN A 1 99 ? 0.626 -0.951 -6.050 1.00 88.44 99 ASN A C 1
ATOM 780 O O . ASN A 1 99 ? 0.168 -1.851 -6.754 1.00 88.44 99 ASN A O 1
ATOM 784 N N . GLY A 1 100 ? 1.940 -0.716 -5.966 1.00 89.81 100 GLY A N 1
ATOM 785 C CA . GLY A 1 100 ? 2.952 -1.456 -6.722 1.00 89.81 100 GLY A CA 1
ATOM 786 C C . GLY A 1 100 ? 2.832 -1.280 -8.238 1.00 89.81 100 GLY A C 1
ATOM 787 O O . GLY A 1 100 ? 3.063 -2.235 -8.979 1.00 89.81 100 GLY A O 1
ATOM 788 N N . GLN A 1 101 ? 2.432 -0.093 -8.706 1.00 94.81 101 GLN A N 1
ATOM 789 C CA . GLN A 1 101 ? 2.214 0.178 -10.130 1.00 94.81 101 GLN A CA 1
ATOM 790 C C . GLN A 1 101 ? 3.411 0.892 -10.758 1.00 94.81 101 GLN A C 1
ATOM 792 O O . GLN A 1 101 ? 4.015 1.776 -10.151 1.00 94.81 101 GLN A O 1
ATOM 797 N N . ILE A 1 102 ? 3.729 0.523 -11.999 1.00 95.75 102 ILE A N 1
ATOM 798 C CA . ILE A 1 102 ? 4.781 1.138 -12.813 1.00 95.75 102 ILE A CA 1
ATOM 799 C C . ILE A 1 102 ? 4.125 1.726 -14.057 1.00 95.75 102 ILE A C 1
ATOM 801 O O . ILE A 1 102 ? 3.439 1.009 -14.785 1.00 95.75 102 ILE A O 1
ATOM 805 N N . PHE A 1 103 ? 4.356 3.010 -14.311 1.00 96.88 103 PHE A N 1
ATOM 806 C CA . PHE A 1 103 ? 3.859 3.698 -15.496 1.00 96.88 103 PHE A CA 1
ATOM 807 C C . PHE A 1 103 ? 4.988 3.851 -16.509 1.00 96.88 103 PHE A C 1
ATOM 809 O O . P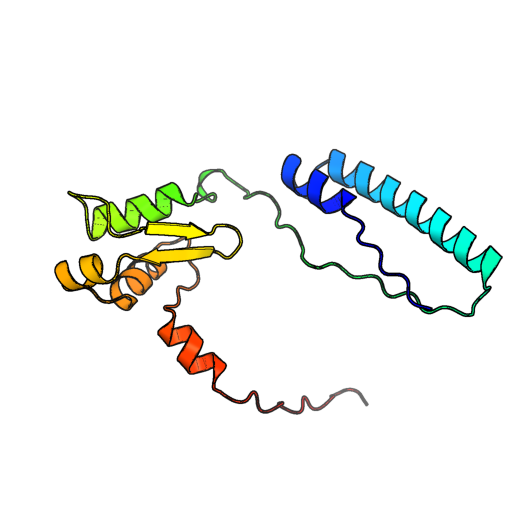HE A 1 103 ? 6.108 4.239 -16.170 1.00 96.88 103 PHE A O 1
ATOM 816 N N . VAL A 1 104 ? 4.689 3.514 -17.758 1.00 97.94 104 VAL A N 1
ATOM 817 C CA . VAL A 1 104 ? 5.661 3.413 -18.848 1.00 97.94 104 VAL A CA 1
ATOM 818 C C . VAL A 1 104 ? 5.316 4.448 -19.913 1.00 97.94 104 VAL A C 1
ATOM 820 O O . VAL A 1 104 ? 4.142 4.681 -20.192 1.00 97.94 104 VAL A O 1
ATOM 823 N N . ASP A 1 105 ? 6.332 5.076 -20.497 1.00 98.31 105 ASP A N 1
ATOM 824 C CA . ASP A 1 105 ? 6.182 5.886 -21.706 1.00 98.31 105 ASP A CA 1
ATOM 825 C C . ASP A 1 105 ? 5.960 4.948 -22.906 1.00 98.31 105 ASP A C 1
ATOM 827 O O . ASP A 1 105 ? 6.882 4.261 -23.350 1.00 98.31 105 ASP A O 1
ATOM 831 N N . GLU A 1 106 ? 4.721 4.870 -23.399 1.00 96.69 106 GLU A N 1
ATOM 832 C CA . GLU A 1 106 ? 4.336 3.950 -24.479 1.00 96.69 106 GLU A CA 1
ATOM 833 C C . GLU A 1 106 ? 4.957 4.313 -25.838 1.00 96.69 106 GLU A C 1
ATOM 835 O O . GLU A 1 106 ? 5.264 3.416 -26.632 1.00 96.69 106 GLU A O 1
ATOM 840 N N . ASP A 1 107 ? 5.197 5.601 -26.098 1.00 98.31 107 ASP A N 1
ATOM 841 C CA . ASP A 1 107 ? 5.851 6.057 -27.326 1.00 98.31 107 ASP A CA 1
ATOM 842 C C . ASP A 1 107 ? 7.320 5.628 -27.315 1.00 98.31 107 ASP A C 1
ATOM 844 O O . ASP A 1 107 ? 7.830 5.078 -28.297 1.00 98.31 107 ASP A O 1
ATOM 848 N N . ARG A 1 108 ? 7.996 5.802 -26.174 1.00 98.38 108 ARG A N 1
ATOM 849 C CA . ARG A 1 108 ? 9.377 5.357 -25.984 1.00 98.38 108 ARG A CA 1
ATOM 850 C C . ARG A 1 108 ? 9.501 3.837 -25.997 1.00 98.38 108 ARG A C 1
ATOM 852 O O . ARG A 1 108 ? 10.419 3.310 -26.622 1.00 98.38 108 ARG A O 1
ATOM 859 N N . LEU A 1 109 ? 8.576 3.132 -25.352 1.00 98.38 109 LEU A N 1
ATOM 860 C CA . LEU A 1 109 ? 8.496 1.672 -25.385 1.00 98.38 109 LEU A CA 1
ATOM 861 C C . LEU A 1 109 ? 8.391 1.167 -26.834 1.00 98.38 109 LEU A C 1
ATOM 863 O O . LEU A 1 109 ? 9.152 0.288 -27.242 1.00 98.38 109 LEU A O 1
ATOM 867 N N . SER A 1 110 ? 7.512 1.788 -27.628 1.00 98.06 110 SER A N 1
ATOM 868 C CA . SER A 1 110 ? 7.329 1.478 -29.050 1.00 98.06 110 SER A CA 1
ATOM 869 C C . SER A 1 110 ? 8.567 1.818 -29.884 1.00 98.06 110 SER A C 1
ATOM 871 O O . SER A 1 110 ? 8.974 1.025 -30.733 1.00 98.06 110 SER A O 1
ATOM 873 N N . TYR A 1 111 ? 9.208 2.964 -29.627 1.00 98.19 111 TYR A N 1
ATOM 874 C CA . TYR A 1 111 ? 10.457 3.376 -30.278 1.00 98.19 111 TYR A CA 1
ATOM 875 C C . TYR A 1 111 ? 11.603 2.384 -30.029 1.00 98.19 111 TYR A C 1
ATOM 877 O O . TYR A 1 111 ? 12.374 2.084 -30.940 1.00 98.19 111 TYR A O 1
ATOM 885 N N . LEU A 1 112 ? 11.686 1.834 -28.815 1.00 98.25 112 LEU A N 1
ATOM 886 C CA . LEU A 1 112 ? 12.651 0.797 -28.440 1.00 98.25 112 LEU A CA 1
ATOM 887 C C . LEU A 1 112 ? 12.280 -0.597 -28.983 1.00 98.25 112 LEU A C 1
ATOM 889 O O . LEU A 1 112 ? 13.050 -1.542 -28.816 1.00 98.25 112 LEU A O 1
ATOM 893 N N . GLY A 1 113 ? 11.127 -0.737 -29.647 1.00 98.25 113 GLY A N 1
ATOM 894 C CA . GLY A 1 113 ? 10.654 -2.000 -30.214 1.00 98.25 113 GLY A CA 1
ATOM 895 C C . GLY A 1 113 ? 10.235 -3.028 -29.161 1.00 98.25 113 GLY A C 1
ATOM 896 O O . GLY A 1 113 ? 10.349 -4.228 -29.407 1.00 98.25 113 GLY A O 1
ATOM 897 N N . LEU A 1 114 ? 9.789 -2.566 -27.992 1.00 98.31 114 LEU A N 1
ATOM 898 C CA . LEU A 1 114 ? 9.407 -3.395 -26.850 1.00 98.31 114 LEU A CA 1
ATOM 899 C C . LEU A 1 114 ? 7.885 -3.446 -26.683 1.00 98.31 114 LEU A C 1
ATOM 901 O O . LEU A 1 114 ? 7.151 -2.566 -27.128 1.00 98.31 114 LEU A O 1
ATOM 905 N N . MET A 1 115 ? 7.410 -4.467 -25.978 1.00 97.69 115 MET A N 1
ATOM 906 C CA . MET A 1 115 ? 6.044 -4.570 -25.471 1.00 97.69 115 MET A CA 1
ATOM 907 C C . MET A 1 115 ? 6.044 -4.514 -23.940 1.00 97.69 115 MET A C 1
ATOM 909 O O . MET A 1 115 ? 7.017 -4.899 -23.292 1.00 97.69 115 MET A O 1
ATOM 913 N N . LEU A 1 116 ? 4.910 -4.146 -23.326 1.00 97.50 116 LEU A N 1
ATOM 914 C CA . LEU A 1 116 ? 4.763 -4.174 -21.858 1.00 97.50 116 LEU A CA 1
ATOM 915 C C . LEU A 1 116 ? 5.074 -5.558 -21.268 1.00 97.50 116 LEU A C 1
ATOM 917 O O . LEU A 1 116 ? 5.603 -5.672 -20.163 1.00 97.50 116 LEU A O 1
ATOM 921 N N . ARG A 1 117 ? 4.786 -6.621 -22.026 1.00 97.12 117 ARG A N 1
ATOM 922 C CA . ARG A 1 117 ? 5.072 -7.999 -21.624 1.00 97.12 117 ARG A CA 1
ATOM 923 C C . ARG A 1 117 ? 6.571 -8.295 -21.507 1.00 97.12 117 ARG A C 1
ATOM 925 O O . ARG A 1 117 ? 6.944 -9.113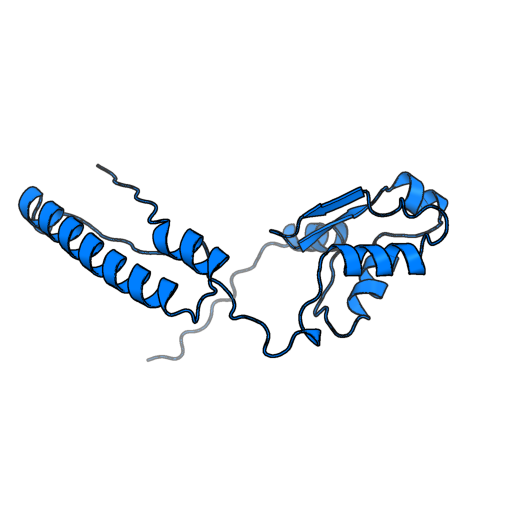 -20.673 1.00 97.12 117 ARG A O 1
ATOM 932 N N . ASP A 1 118 ? 7.425 -7.625 -22.279 1.00 98.19 118 ASP A N 1
ATOM 933 C CA . ASP A 1 118 ? 8.879 -7.802 -22.174 1.00 98.19 118 ASP A CA 1
ATOM 934 C C . ASP A 1 118 ? 9.399 -7.267 -20.834 1.00 98.19 118 ASP A C 1
ATOM 936 O O . ASP A 1 118 ? 10.190 -7.929 -20.157 1.00 98.19 118 ASP A O 1
ATOM 940 N N . LEU A 1 119 ? 8.883 -6.109 -20.406 1.00 98.06 119 LEU A N 1
ATOM 941 C CA 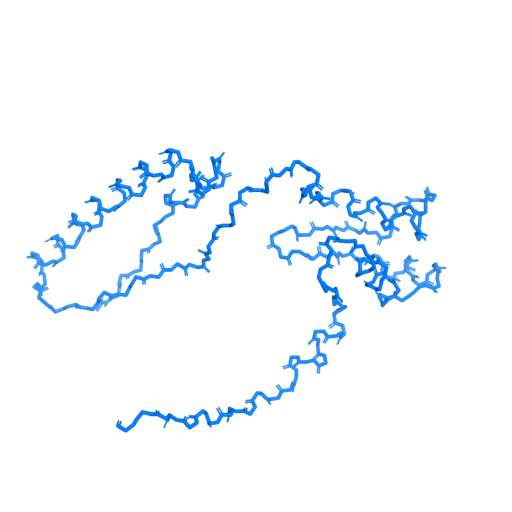. LEU A 1 119 ? 9.172 -5.525 -19.095 1.00 98.06 119 LEU A CA 1
ATOM 942 C C . LEU A 1 119 ? 8.636 -6.425 -17.974 1.00 98.06 119 LEU A C 1
ATOM 944 O O . LEU A 1 119 ? 9.366 -6.721 -17.029 1.00 98.06 119 LEU A O 1
ATOM 948 N N . ALA A 1 120 ? 7.391 -6.900 -18.097 1.00 97.50 120 ALA A N 1
ATOM 949 C CA . ALA A 1 120 ? 6.775 -7.779 -17.104 1.00 97.50 120 ALA A CA 1
ATOM 950 C C . ALA A 1 120 ? 7.570 -9.080 -16.909 1.00 97.50 120 ALA A C 1
ATOM 952 O O . ALA A 1 120 ? 7.919 -9.415 -15.779 1.00 97.50 120 ALA A O 1
ATOM 953 N N . HIS A 1 121 ? 7.941 -9.768 -17.995 1.00 97.81 121 HIS A N 1
ATOM 954 C CA . HIS A 1 121 ? 8.758 -10.984 -17.925 1.00 97.81 121 HIS A CA 1
ATOM 955 C C . HIS A 1 121 ? 10.144 -10.726 -17.320 1.00 97.81 121 HIS A C 1
ATOM 957 O O . HIS A 1 121 ? 10.652 -11.549 -16.557 1.00 97.81 121 HIS A O 1
ATOM 963 N N . PHE A 1 122 ? 10.777 -9.592 -17.638 1.00 98.25 122 PHE A N 1
ATOM 964 C CA . PHE A 1 122 ? 12.066 -9.251 -17.041 1.00 98.25 122 PHE A CA 1
ATOM 965 C C . PHE A 1 122 ? 11.956 -9.013 -15.532 1.00 98.25 122 PHE A C 1
ATOM 967 O O . PHE A 1 122 ? 12.781 -9.531 -14.776 1.00 98.25 122 PHE A O 1
ATOM 974 N N . LEU A 1 123 ? 10.935 -8.285 -15.076 1.00 96.81 123 LEU A N 1
ATOM 975 C CA . LEU A 1 123 ? 10.701 -8.074 -13.647 1.00 96.81 123 LEU A CA 1
ATOM 976 C C . LEU A 1 123 ? 10.341 -9.374 -12.923 1.00 96.81 123 LEU A C 1
ATOM 978 O O . LEU A 1 123 ? 10.868 -9.621 -11.841 1.00 96.81 123 LEU A O 1
ATOM 982 N N . GLU A 1 124 ? 9.509 -10.224 -13.524 1.00 96.94 124 GLU A N 1
ATOM 983 C CA . GLU A 1 124 ? 9.145 -11.536 -12.977 1.00 96.94 124 GLU A CA 1
ATOM 984 C C . GLU A 1 124 ? 10.353 -12.482 -12.891 1.00 96.94 124 GLU A C 1
ATOM 986 O O . GLU A 1 124 ? 10.429 -13.312 -11.991 1.00 96.94 124 GLU A O 1
ATOM 991 N N . SER A 1 125 ? 11.351 -12.322 -13.769 1.00 96.88 125 SER A N 1
ATOM 992 C CA . SER A 1 125 ? 12.601 -13.091 -13.684 1.00 96.88 125 SER A CA 1
ATOM 993 C C . SER A 1 125 ? 13.503 -12.698 -12.502 1.00 96.88 125 SER A C 1
ATOM 995 O O . SER A 1 125 ? 14.473 -13.404 -12.216 1.00 96.88 125 SER A O 1
ATOM 997 N N . GLN A 1 126 ? 13.209 -11.593 -11.805 1.00 95.25 126 GLN A N 1
ATOM 998 C CA . GLN A 1 126 ? 13.966 -11.170 -10.627 1.00 95.25 126 GLN A CA 1
ATOM 999 C C . GLN A 1 126 ? 13.610 -12.020 -9.396 1.00 95.25 126 GLN A C 1
ATOM 1001 O O . GLN A 1 126 ? 12.440 -12.329 -9.178 1.00 95.25 126 GLN A O 1
ATOM 1006 N N . PRO A 1 127 ? 14.574 -12.330 -8.508 1.00 93.06 127 PRO A N 1
ATOM 1007 C CA . PRO A 1 127 ? 14.357 -13.250 -7.383 1.00 93.06 127 PRO A CA 1
ATOM 1008 C C . PRO A 1 127 ? 13.403 -12.725 -6.296 1.00 93.06 127 PRO A C 1
ATOM 1010 O O . PRO A 1 127 ? 13.092 -13.450 -5.352 1.00 93.06 127 PRO A O 1
ATOM 1013 N N . PHE A 1 128 ? 12.972 -11.466 -6.394 1.00 91.12 128 PHE A N 1
ATOM 1014 C CA . PHE A 1 128 ? 12.149 -10.777 -5.401 1.00 91.12 128 PHE A CA 1
ATOM 1015 C C . PHE A 1 128 ? 10.732 -10.436 -5.885 1.00 91.12 128 PHE A C 1
ATOM 1017 O O . PHE A 1 128 ? 9.940 -9.934 -5.089 1.00 91.12 128 PHE A O 1
ATOM 1024 N N . HIS A 1 129 ? 10.381 -10.736 -7.140 1.00 92.94 129 HIS A N 1
ATOM 1025 C CA . HIS A 1 129 ? 9.001 -10.643 -7.617 1.00 92.94 129 HIS A CA 1
ATOM 1026 C C . HIS A 1 129 ? 8.366 -12.030 -7.665 1.00 92.94 129 HIS A C 1
ATOM 1028 O O . HIS A 1 129 ? 8.964 -12.990 -8.138 1.00 92.94 129 HIS A O 1
ATOM 1034 N N . PHE A 1 130 ? 7.135 -12.135 -7.167 1.00 93.19 130 PHE A N 1
ATOM 1035 C CA . PHE A 1 130 ? 6.352 -13.366 -7.277 1.00 93.19 130 PHE A CA 1
ATOM 1036 C C . PHE A 1 130 ? 5.583 -13.446 -8.601 1.00 93.19 130 PHE A C 1
ATOM 1038 O O . PHE A 1 130 ? 5.473 -14.523 -9.175 1.00 93.19 130 PHE A O 1
ATOM 1045 N N . ALA A 1 131 ? 5.032 -12.318 -9.053 1.00 95.06 131 ALA A N 1
ATOM 1046 C CA . ALA A 1 131 ? 4.287 -12.196 -10.299 1.00 95.06 131 ALA A CA 1
ATOM 1047 C C . ALA A 1 131 ? 4.282 -10.734 -10.753 1.00 95.06 131 ALA A C 1
ATOM 1049 O O . ALA A 1 131 ? 4.313 -9.827 -9.914 1.00 95.06 131 ALA A O 1
ATOM 1050 N N . VAL A 1 132 ? 4.204 -10.512 -12.064 1.00 96.38 132 VAL A N 1
ATOM 1051 C CA . VAL A 1 132 ? 4.079 -9.178 -12.666 1.00 96.38 132 VAL A CA 1
ATOM 1052 C C . VAL A 1 132 ? 3.037 -9.240 -13.774 1.00 96.38 132 VAL A C 1
ATOM 1054 O O . VAL A 1 132 ? 3.081 -10.125 -14.622 1.00 96.38 132 VAL A O 1
ATOM 1057 N N . PHE A 1 133 ? 2.091 -8.304 -13.766 1.00 96.06 133 PHE A N 1
ATOM 1058 C CA . PHE A 1 133 ? 0.985 -8.274 -14.720 1.00 96.06 133 PHE A CA 1
ATOM 1059 C C . PHE A 1 133 ? 0.994 -6.966 -15.498 1.00 96.06 133 PHE A C 1
ATOM 1061 O O . PHE A 1 133 ? 1.189 -5.895 -14.924 1.00 96.06 133 PHE A O 1
ATOM 1068 N N . THR A 1 134 ? 0.740 -7.052 -16.799 1.00 96.06 134 THR A N 1
ATOM 1069 C CA . THR A 1 134 ? 0.420 -5.876 -17.612 1.00 96.06 134 THR A CA 1
ATOM 1070 C C . THR A 1 134 ? -1.043 -5.475 -17.415 1.00 96.06 134 THR A C 1
ATOM 1072 O O . THR A 1 134 ? -1.861 -6.266 -16.934 1.00 96.06 134 THR A O 1
ATOM 1075 N N . ASN A 1 135 ? -1.406 -4.258 -17.828 1.00 92.88 135 ASN A N 1
ATOM 1076 C CA . ASN A 1 135 ? -2.804 -3.821 -17.797 1.00 92.88 135 ASN A CA 1
ATOM 1077 C C . ASN A 1 135 ? -3.714 -4.754 -18.629 1.00 92.88 135 ASN A C 1
ATOM 1079 O O . ASN A 1 135 ? -4.817 -5.088 -18.200 1.00 92.88 135 ASN A O 1
ATOM 1083 N N . ASP A 1 136 ? -3.219 -5.275 -19.757 1.00 91.44 136 ASP A N 1
ATOM 1084 C CA . ASP A 1 136 ? -3.944 -6.249 -20.582 1.00 91.44 136 ASP A CA 1
ATOM 1085 C C . ASP A 1 136 ? -4.194 -7.573 -19.847 1.00 91.44 136 ASP A C 1
ATOM 1087 O O . ASP A 1 136 ? -5.292 -8.134 -19.933 1.00 91.44 136 ASP A O 1
ATOM 1091 N N . ASP A 1 137 ? -3.211 -8.067 -19.083 1.00 93.00 137 ASP A N 1
ATOM 1092 C CA . ASP A 1 137 ? -3.369 -9.296 -18.297 1.00 93.00 137 ASP A CA 1
ATOM 1093 C C . ASP A 1 137 ? -4.451 -9.122 -17.216 1.00 93.00 137 ASP A C 1
ATOM 1095 O O . ASP A 1 137 ? -5.255 -10.032 -16.978 1.00 93.00 137 ASP A O 1
ATOM 1099 N N . VAL A 1 138 ? -4.519 -7.940 -16.592 1.00 91.19 138 VAL A N 1
ATOM 1100 C CA . VAL A 1 138 ? -5.558 -7.598 -15.608 1.00 91.19 138 VAL A CA 1
ATOM 1101 C C . VAL A 1 138 ? -6.926 -7.474 -16.286 1.00 91.19 138 VAL A C 1
ATOM 1103 O O . VAL A 1 138 ? -7.887 -8.115 -15.848 1.00 91.19 138 VAL A O 1
ATOM 1106 N N . ALA A 1 139 ? -7.026 -6.721 -17.385 1.00 89.69 139 ALA A N 1
ATOM 1107 C CA . ALA A 1 139 ? -8.273 -6.500 -18.116 1.00 89.69 139 ALA A CA 1
ATOM 1108 C C . ALA A 1 139 ? -8.887 -7.811 -18.639 1.00 89.69 139 ALA A C 1
ATOM 1110 O O . ALA A 1 139 ? -10.088 -8.056 -18.474 1.00 89.69 139 ALA A O 1
ATOM 1111 N N . ALA A 1 140 ? -8.061 -8.707 -19.187 1.00 88.00 140 ALA A N 1
ATOM 1112 C CA . ALA A 1 140 ? -8.494 -10.009 -19.693 1.00 88.00 140 ALA A CA 1
ATOM 1113 C C . ALA A 1 140 ? -9.077 -10.932 -18.602 1.00 88.00 140 ALA A C 1
ATOM 1115 O O . ALA A 1 140 ? -9.821 -11.870 -18.913 1.00 88.00 140 ALA A O 1
ATOM 1116 N N . ASN A 1 141 ? -8.752 -10.696 -17.327 1.00 82.25 141 ASN A N 1
ATOM 1117 C CA . ASN A 1 141 ? -9.250 -11.485 -16.198 1.00 82.25 141 ASN A CA 1
ATOM 1118 C C . ASN A 1 141 ? -10.362 -10.786 -15.407 1.00 82.25 141 ASN A C 1
ATOM 1120 O O . ASN A 1 141 ? -11.244 -11.478 -14.900 1.00 82.25 141 ASN A O 1
ATOM 1124 N N . ALA A 1 142 ? -10.396 -9.452 -15.369 1.00 75.06 142 ALA A N 1
ATOM 1125 C CA . ALA A 1 142 ? -11.482 -8.689 -14.749 1.00 75.06 142 ALA A CA 1
ATOM 1126 C C . ALA A 1 142 ? -12.841 -8.926 -15.439 1.00 75.06 142 ALA A C 1
ATOM 1128 O O . ALA A 1 142 ? -13.886 -8.899 -14.793 1.00 75.06 142 ALA A O 1
ATOM 1129 N N . ALA A 1 143 ? -12.833 -9.218 -16.743 1.00 60.34 143 ALA A N 1
ATOM 1130 C CA . ALA A 1 143 ? -14.039 -9.475 -17.531 1.00 60.34 143 ALA A CA 1
ATOM 1131 C C . ALA A 1 143 ? -14.621 -10.898 -17.379 1.00 60.34 143 ALA A C 1
ATOM 1133 O O . ALA A 1 143 ? -15.674 -11.193 -17.949 1.00 60.34 143 ALA A O 1
ATOM 1134 N N . LYS A 1 144 ? -13.965 -11.809 -16.642 1.00 61.19 144 LYS A N 1
ATOM 1135 C CA . LYS A 1 144 ? -14.445 -13.191 -16.482 1.00 61.19 144 LYS A CA 1
ATOM 1136 C C . LYS A 1 144 ? -15.434 -13.267 -15.311 1.00 61.19 144 LYS A C 1
ATOM 1138 O O . LYS A 1 144 ? -15.026 -13.039 -14.172 1.00 61.19 144 LYS A O 1
ATOM 1143 N N . PRO A 1 145 ? -16.718 -13.618 -15.529 1.00 58.03 145 PRO A N 1
ATOM 1144 C CA . PRO A 1 145 ? -17.663 -13.770 -14.430 1.00 58.03 145 PRO A CA 1
ATOM 1145 C C . PRO A 1 145 ? -17.187 -14.871 -13.479 1.00 58.03 145 PRO A C 1
ATOM 1147 O O . PRO A 1 145 ? -17.024 -16.031 -13.867 1.00 58.03 145 PRO A O 1
ATOM 1150 N N . VAL A 1 146 ? -16.982 -14.507 -12.213 1.00 61.31 146 VAL A N 1
ATOM 1151 C CA . VAL A 1 146 ? -16.707 -15.465 -11.142 1.00 61.31 146 VAL A CA 1
ATOM 1152 C C . VAL A 1 146 ? -17.960 -16.317 -10.970 1.00 61.31 146 VAL A C 1
ATOM 1154 O O . VAL A 1 146 ? -18.946 -15.884 -10.379 1.00 61.31 146 VAL A O 1
ATOM 1157 N N . THR A 1 147 ? -17.949 -17.535 -11.510 1.00 53.62 147 THR A N 1
ATOM 1158 C CA . THR A 1 147 ? -19.008 -18.506 -11.224 1.00 53.62 147 THR A CA 1
ATOM 1159 C C . THR A 1 147 ? -18.803 -18.968 -9.781 1.00 53.62 147 THR A C 1
ATOM 1161 O O . THR A 1 147 ? -17.755 -19.557 -9.496 1.00 53.62 147 THR A O 1
ATOM 1164 N N . PRO A 1 148 ? -19.737 -18.716 -8.845 1.00 53.47 148 PRO A N 1
ATOM 1165 C CA . PRO A 1 148 ? -19.557 -19.135 -7.464 1.00 53.47 148 PRO A CA 1
ATOM 1166 C C . PRO A 1 148 ? -19.487 -20.661 -7.424 1.00 53.47 148 PRO A C 1
ATOM 1168 O O . PRO A 1 148 ? -20.477 -21.355 -7.668 1.00 53.47 148 PRO A O 1
ATOM 1171 N N . THR A 1 149 ? -18.317 -21.213 -7.119 1.00 51.97 149 THR A N 1
ATOM 1172 C CA . THR A 1 149 ? -18.210 -22.636 -6.818 1.00 51.97 149 THR A CA 1
ATOM 1173 C C . THR A 1 149 ? -18.891 -22.868 -5.473 1.00 51.97 149 THR A C 1
ATOM 1175 O O . THR A 1 149 ? -18.417 -22.428 -4.427 1.00 51.97 149 THR A O 1
ATOM 1178 N N . ARG A 1 150 ? -20.045 -23.549 -5.486 1.00 53.12 150 ARG A N 1
ATOM 1179 C CA . ARG A 1 150 ? -20.700 -24.052 -4.269 1.00 53.12 150 ARG A CA 1
ATOM 1180 C C . ARG A 1 150 ? -19.713 -24.961 -3.529 1.00 53.12 150 ARG A C 1
ATOM 1182 O O . ARG A 1 150 ? -19.626 -26.152 -3.827 1.00 53.12 150 ARG A O 1
ATOM 1189 N N . ARG A 1 151 ? -18.999 -24.434 -2.529 1.00 54.91 151 ARG A N 1
ATOM 1190 C CA . ARG A 1 151 ? -18.323 -25.276 -1.536 1.00 54.91 151 ARG A CA 1
ATOM 1191 C C . ARG A 1 151 ? -19.400 -26.114 -0.850 1.00 54.91 151 ARG A C 1
ATOM 1193 O O . ARG A 1 151 ? -20.265 -25.583 -0.161 1.00 54.91 151 ARG A O 1
ATOM 1200 N N . HIS A 1 152 ? -19.381 -27.424 -1.079 1.00 49.06 152 HIS A N 1
ATOM 1201 C CA . HIS A 1 152 ? -20.167 -28.354 -0.279 1.00 49.06 152 HIS A CA 1
ATOM 1202 C C . HIS A 1 152 ? -19.621 -28.309 1.150 1.00 49.06 152 HIS A C 1
ATOM 1204 O O . HIS A 1 152 ? -18.486 -28.717 1.392 1.00 49.06 152 HIS A O 1
ATOM 1210 N N . SER A 1 153 ? -20.416 -27.782 2.082 1.00 53.44 153 SER A N 1
ATOM 1211 C CA . SER A 1 153 ? -20.141 -27.892 3.512 1.00 53.44 153 SER A CA 1
ATOM 1212 C C . SER A 1 153 ? -20.103 -29.377 3.882 1.00 53.44 153 SER A C 1
ATOM 1214 O O . SER A 1 153 ? -21.115 -30.070 3.784 1.00 53.44 153 SER A O 1
ATOM 1216 N N . LYS A 1 154 ? -18.926 -29.881 4.266 1.00 53.31 154 LYS A N 1
ATOM 1217 C CA . LYS A 1 154 ? -18.751 -31.216 4.858 1.00 53.31 154 LYS A CA 1
ATOM 1218 C C . LYS A 1 154 ? -18.766 -31.143 6.387 1.00 53.31 154 LYS A C 1
ATOM 1220 O O . LYS A 1 154 ? -17.899 -31.714 7.037 1.00 53.31 154 LYS A O 1
ATOM 1225 N N . TYR A 1 155 ? -19.759 -30.470 6.953 1.00 51.25 155 TYR A N 1
ATOM 1226 C CA . TYR A 1 155 ? -20.068 -30.608 8.372 1.00 51.25 155 TYR A CA 1
ATOM 1227 C C . TYR A 1 155 ? -21.558 -30.928 8.501 1.00 51.25 155 TYR A C 1
ATOM 1229 O O . TYR A 1 155 ? -22.413 -30.098 8.190 1.00 51.25 155 TYR A O 1
ATOM 1237 N N . LYS A 1 156 ? -21.822 -32.193 8.841 1.00 46.31 156 LYS A N 1
ATOM 1238 C CA . LYS A 1 156 ? -23.069 -32.689 9.424 1.00 46.31 156 LYS A CA 1
ATOM 1239 C C . LYS A 1 156 ? -22.858 -32.793 10.925 1.00 46.31 156 LYS A C 1
ATOM 1241 O O . LYS A 1 156 ? -21.716 -33.149 11.296 1.00 46.31 156 LYS A O 1
#

Foldseek 3Di:
DDDDDDDCQLVVQCVVANPPDPSSVVSVVVVVVVVVVVVVVVCVPPNPPDDDDDDDPDDGDGDDPDPVLDDDPVNLLCQLCVVQPVPPSQQWPDADPVVRDTHGDVVVCVVSVHDPVVSQVSSCPDPNDVGGDDPVRVVVVVPDDDDDDPDDPPDD